Protein AF-A0A1A8LDG1-F1 (afdb_monomer_lite)

pLDDT: mean 88.37, std 11.38, range [67.19, 98.69]

Secondary structure (DSSP, 8-state):
-TTSHHHHHHHHHHHHHHHHHHHTSHHHHHH-HHHHHHHHTTHHHHHHHHHHHHHT--SSPPPHHHHHHS-HHHHHHTGGGTT-

Structure (mmCIF, N/CA/C/O backbone):
data_AF-A0A1A8LDG1-F1
#
_entry.id   AF-A0A1A8LDG1-F1
#
loop_
_atom_site.group_PDB
_atom_site.id
_atom_site.type_symbol
_atom_site.label_atom_id
_atom_site.label_alt_id
_atom_site.label_comp_id
_atom_site.label_asym_id
_atom_site.label_entity_id
_atom_site.label_seq_id
_atom_site.pdbx_PDB_ins_code
_atom_site.Cartn_x
_atom_site.Cartn_y
_atom_site.Cartn_z
_atom_site.occupancy
_atom_site.B_iso_or_equiv
_atom_site.auth_seq_id
_atom_site.auth_comp_id
_atom_site.auth_asym_id
_atom_site.auth_atom_id
_atom_site.pdbx_PDB_model_num
ATOM 1 N N . MET A 1 1 ? 5.778 9.781 -14.072 1.00 67.19 1 MET A N 1
ATOM 2 C CA . MET A 1 1 ? 5.643 8.933 -12.865 1.00 67.19 1 MET A CA 1
ATOM 3 C C . MET A 1 1 ? 4.304 8.203 -12.873 1.00 67.19 1 MET A C 1
ATOM 5 O O . MET A 1 1 ? 4.314 6.991 -12.957 1.00 67.19 1 MET A O 1
ATOM 9 N N . PHE A 1 2 ? 3.168 8.904 -12.916 1.00 84.62 2 PHE A N 1
ATOM 10 C CA . PHE A 1 2 ? 1.823 8.295 -12.950 1.00 84.62 2 PHE A CA 1
ATOM 11 C C . PHE A 1 2 ? 1.430 7.594 -14.262 1.00 84.62 2 PHE A C 1
ATOM 13 O O . PHE A 1 2 ? 0.315 7.115 -14.399 1.00 84.62 2 PHE A O 1
ATOM 20 N N . THR A 1 3 ? 2.324 7.547 -15.244 1.00 87.56 3 THR A N 1
ATOM 21 C CA . THR A 1 3 ? 2.103 6.882 -16.534 1.00 87.56 3 THR A CA 1
ATOM 22 C C . THR A 1 3 ? 2.767 5.510 -16.614 1.00 87.56 3 THR A C 1
ATOM 24 O O . THR A 1 3 ? 2.538 4.779 -17.571 1.00 87.56 3 THR A O 1
ATOM 27 N N . THR A 1 4 ? 3.608 5.146 -15.639 1.00 89.56 4 THR A N 1
ATOM 28 C CA . THR A 1 4 ? 4.279 3.841 -15.604 1.00 89.56 4 THR A CA 1
ATOM 29 C C . THR A 1 4 ? 3.572 2.908 -14.631 1.00 89.56 4 THR A C 1
ATOM 31 O O . THR A 1 4 ? 3.074 3.348 -13.594 1.00 89.56 4 THR A O 1
ATOM 34 N N . ILE A 1 5 ? 3.583 1.604 -14.928 1.00 91.00 5 ILE A N 1
ATOM 35 C CA . ILE A 1 5 ? 3.012 0.573 -14.045 1.00 91.00 5 ILE A CA 1
ATOM 36 C C . ILE A 1 5 ? 3.628 0.681 -12.648 1.00 91.00 5 ILE A C 1
ATOM 38 O O . ILE A 1 5 ? 2.895 0.772 -11.666 1.00 91.00 5 ILE A O 1
ATOM 42 N N . ALA A 1 6 ? 4.960 0.767 -12.561 1.00 91.75 6 ALA A N 1
ATOM 43 C CA . ALA A 1 6 ? 5.673 0.922 -11.295 1.00 91.75 6 ALA A CA 1
ATOM 44 C C . ALA A 1 6 ? 5.276 2.207 -10.547 1.00 91.75 6 ALA A C 1
ATOM 46 O O . ALA A 1 6 ? 5.108 2.184 -9.332 1.00 91.75 6 ALA A O 1
ATOM 47 N N . GLY A 1 7 ? 5.080 3.327 -11.248 1.00 92.44 7 GLY A N 1
ATOM 48 C CA . GLY A 1 7 ? 4.699 4.584 -10.608 1.00 92.44 7 GLY A CA 1
ATOM 49 C C . GLY A 1 7 ? 3.275 4.573 -10.050 1.00 92.44 7 GLY A C 1
ATOM 50 O O . GLY A 1 7 ? 3.079 4.962 -8.903 1.00 92.44 7 GLY A O 1
ATOM 51 N N . VAL A 1 8 ? 2.294 4.088 -10.821 1.00 94.56 8 VAL A N 1
ATOM 52 C CA . VAL A 1 8 ? 0.892 4.001 -10.367 1.00 94.56 8 VAL A CA 1
ATOM 53 C C . VAL A 1 8 ? 0.754 3.005 -9.219 1.00 94.56 8 VAL A C 1
ATOM 55 O O . VAL A 1 8 ? 0.232 3.354 -8.162 1.00 94.56 8 VAL A O 1
ATOM 58 N N . THR A 1 9 ? 1.271 1.786 -9.396 1.00 95.69 9 THR A N 1
ATOM 59 C CA . THR A 1 9 ? 1.238 0.755 -8.345 1.00 95.69 9 THR A CA 1
ATOM 60 C C . THR A 1 9 ? 1.989 1.201 -7.096 1.00 95.69 9 THR A C 1
ATOM 62 O O . THR A 1 9 ? 1.494 0.964 -6.003 1.00 95.69 9 THR A O 1
ATOM 65 N N . GLY A 1 10 ? 3.109 1.919 -7.245 1.00 95.06 10 GLY A N 1
ATOM 66 C CA . GLY A 1 10 ? 3.883 2.485 -6.138 1.00 95.06 10 GLY A CA 1
ATOM 67 C C . GLY A 1 10 ? 3.054 3.418 -5.256 1.00 95.06 10 GLY A C 1
ATOM 68 O O . GLY A 1 10 ? 3.017 3.252 -4.042 1.00 95.06 10 GLY A O 1
ATOM 69 N N . VAL A 1 11 ? 2.316 4.351 -5.859 1.00 96.88 11 VAL A N 1
ATOM 70 C CA . VAL A 1 11 ? 1.440 5.267 -5.109 1.00 96.88 11 VAL A CA 1
ATOM 71 C C . VAL A 1 11 ? 0.327 4.503 -4.392 1.00 96.88 11 VAL A C 1
ATOM 73 O O . VAL A 1 11 ? 0.079 4.749 -3.213 1.00 96.88 11 VAL A O 1
ATOM 76 N N . VAL A 1 12 ? -0.303 3.537 -5.070 1.00 97.44 12 VAL A N 1
ATOM 77 C CA . VAL A 1 12 ? -1.371 2.712 -4.484 1.00 97.44 12 VAL A CA 1
ATOM 78 C C . VAL A 1 12 ? -0.865 1.915 -3.276 1.00 97.44 12 VAL A C 1
ATOM 80 O O . VAL A 1 12 ? -1.487 1.968 -2.215 1.00 97.44 12 VAL A O 1
ATOM 83 N N . ILE A 1 13 ? 0.273 1.219 -3.394 1.00 97.94 13 ILE A N 1
ATOM 84 C CA . ILE A 1 13 ? 0.814 0.416 -2.285 1.00 97.94 13 ILE A CA 1
ATOM 85 C C . ILE A 1 13 ? 1.338 1.284 -1.138 1.00 97.94 13 ILE A C 1
ATOM 87 O O . ILE A 1 13 ? 1.205 0.885 0.016 1.00 97.94 13 ILE A O 1
ATOM 91 N N . THR A 1 14 ? 1.883 2.476 -1.412 1.00 98.19 14 THR A N 1
ATOM 92 C CA . THR A 1 14 ? 2.307 3.407 -0.355 1.00 98.19 14 THR A CA 1
ATOM 93 C C . THR A 1 14 ? 1.112 3.926 0.437 1.00 98.19 14 THR A C 1
ATOM 95 O O . THR A 1 14 ? 1.159 3.929 1.665 1.00 98.19 14 THR A O 1
ATOM 98 N N . LEU A 1 15 ? 0.022 4.311 -0.235 1.00 98.31 15 LEU A N 1
ATOM 99 C CA . LEU A 1 15 ? -1.204 4.730 0.448 1.00 98.31 15 LEU A CA 1
ATOM 100 C C . LEU A 1 15 ? -1.803 3.586 1.277 1.00 98.31 15 LEU A C 1
ATOM 102 O O . LEU A 1 15 ? -2.152 3.798 2.437 1.00 98.31 15 LEU A O 1
ATOM 106 N N . ALA A 1 16 ? -1.853 2.368 0.726 1.00 98.50 16 ALA A N 1
ATOM 107 C CA . ALA A 1 16 ? -2.300 1.187 1.464 1.00 98.50 16 ALA A CA 1
ATOM 108 C C . ALA A 1 16 ? -1.436 0.932 2.711 1.00 98.50 16 ALA A C 1
ATOM 110 O O . A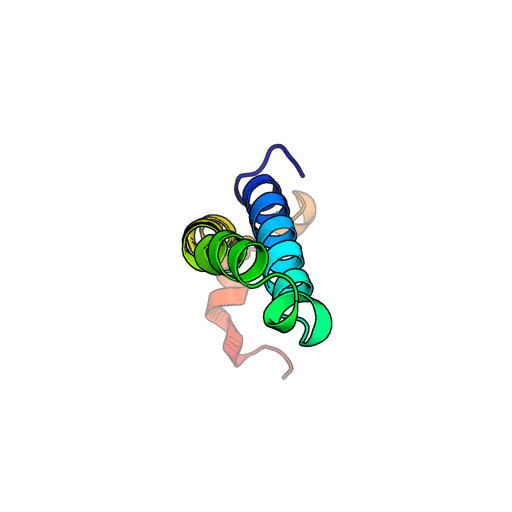LA A 1 16 ? -1.972 0.713 3.794 1.00 98.50 16 ALA A O 1
ATOM 111 N N . LEU A 1 17 ? -0.108 1.024 2.583 1.00 98.56 17 LEU A N 1
ATOM 112 C CA . LEU A 1 17 ? 0.821 0.829 3.695 1.00 98.56 17 LEU A CA 1
ATOM 113 C C . LEU A 1 17 ? 0.627 1.869 4.805 1.00 98.56 17 LEU A C 1
ATOM 115 O O . LEU A 1 17 ? 0.600 1.499 5.977 1.00 98.56 17 LEU A O 1
ATOM 119 N N . ILE A 1 18 ? 0.461 3.149 4.451 1.00 98.69 18 ILE A N 1
ATOM 120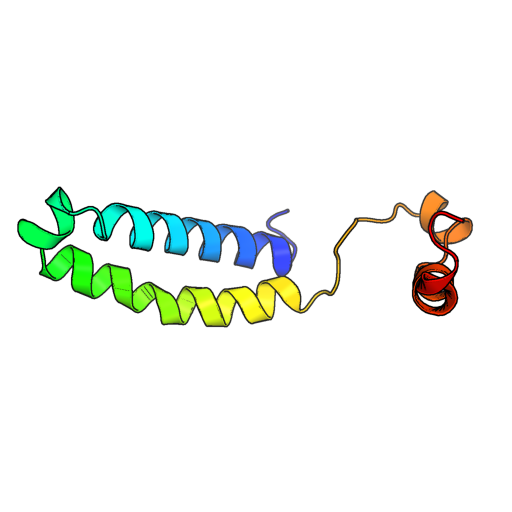 C CA . ILE A 1 18 ? 0.190 4.215 5.427 1.00 98.69 18 ILE A CA 1
ATOM 121 C C . ILE A 1 18 ? -1.091 3.896 6.202 1.00 98.69 18 ILE A C 1
ATOM 123 O O . ILE A 1 18 ? -1.073 3.911 7.430 1.00 98.69 18 ILE A O 1
ATOM 127 N N . LEU A 1 19 ? -2.177 3.543 5.507 1.00 98.31 19 LEU A N 1
ATOM 128 C CA . LEU A 1 19 ? -3.448 3.210 6.152 1.00 98.31 19 LEU A CA 1
ATOM 129 C C . LEU A 1 19 ? -3.326 2.001 7.086 1.00 98.31 19 LEU A C 1
ATOM 131 O O . LEU A 1 19 ? -3.805 2.077 8.216 1.00 98.31 19 LEU A O 1
ATOM 135 N N . ILE A 1 20 ? -2.646 0.931 6.654 1.00 98.69 20 ILE A N 1
ATOM 136 C CA . ILE A 1 20 ? -2.398 -0.265 7.475 1.00 98.69 20 ILE A CA 1
ATOM 137 C C . ILE A 1 20 ? -1.605 0.097 8.737 1.00 98.69 20 ILE A C 1
ATOM 139 O O . ILE A 1 20 ? -1.992 -0.302 9.836 1.00 98.69 20 ILE A O 1
ATOM 143 N N . ILE A 1 21 ? -0.498 0.837 8.607 1.00 98.56 21 ILE A N 1
ATOM 144 C CA . ILE A 1 21 ? 0.368 1.176 9.748 1.00 98.56 21 ILE A CA 1
ATOM 145 C C . ILE A 1 21 ? -0.364 2.106 10.716 1.00 98.56 21 ILE A C 1
ATOM 147 O O . ILE A 1 21 ? -0.385 1.838 11.918 1.00 98.56 21 ILE A O 1
ATOM 151 N N . THR A 1 22 ? -0.993 3.170 10.211 1.00 98.50 22 THR A N 1
ATOM 152 C CA . THR A 1 22 ? -1.698 4.144 11.050 1.00 98.50 22 THR A CA 1
ATOM 153 C C . THR A 1 22 ? -2.836 3.484 11.819 1.00 98.50 22 THR A C 1
ATOM 155 O O . THR A 1 22 ? -2.910 3.637 13.035 1.00 98.50 22 THR A O 1
ATOM 158 N N . SER A 1 23 ? -3.678 2.676 11.170 1.00 98.44 23 SER A N 1
ATOM 159 C CA . SER A 1 23 ? -4.768 1.986 11.870 1.00 98.44 23 SER A CA 1
ATOM 160 C C . SER A 1 23 ? -4.288 0.916 12.858 1.00 98.44 23 SER A C 1
ATOM 162 O O . SER A 1 23 ? -5.045 0.508 13.735 1.00 98.44 23 SER A O 1
ATOM 164 N N . SER A 1 24 ? -3.047 0.439 12.718 1.00 98.19 24 SER A N 1
ATOM 165 C CA . SER A 1 24 ? -2.451 -0.577 13.596 1.00 98.19 24 SER A CA 1
ATOM 166 C C . SER A 1 24 ? -1.809 0.004 14.859 1.00 98.19 24 SER A C 1
ATOM 168 O O . SER A 1 24 ? -1.382 -0.759 15.729 1.00 98.19 24 SER A O 1
ATOM 170 N N . MET A 1 25 ? -1.764 1.333 15.000 1.00 98.25 25 MET A N 1
ATOM 171 C CA . MET A 1 25 ? -1.341 1.987 16.240 1.00 98.25 25 MET A CA 1
ATOM 172 C C . MET A 1 25 ? -2.238 1.556 17.406 1.00 98.25 25 MET A C 1
ATOM 174 O O . MET A 1 25 ? -3.452 1.425 17.253 1.00 98.25 25 MET A O 1
ATOM 178 N N . GLU A 1 26 ? -1.651 1.356 18.591 1.00 97.62 26 GLU A N 1
ATOM 179 C CA . GLU A 1 26 ? -2.358 0.787 19.747 1.00 97.62 26 GLU A CA 1
ATOM 180 C C . GLU A 1 26 ? -3.637 1.553 20.111 1.00 97.62 26 GLU A C 1
ATOM 182 O O . GLU A 1 26 ? -4.666 0.929 20.367 1.00 97.62 26 GLU A O 1
ATOM 187 N N . VAL A 1 27 ? -3.587 2.887 20.063 1.00 97.62 27 VAL A N 1
ATOM 188 C CA . VAL A 1 27 ? -4.734 3.762 20.344 1.00 97.62 27 VAL A CA 1
ATOM 189 C C . VAL A 1 27 ? -5.894 3.474 19.387 1.00 97.62 27 VAL A C 1
ATOM 191 O O . VAL A 1 27 ? -7.024 3.275 19.825 1.00 97.62 27 VAL A O 1
ATOM 194 N N . ILE A 1 28 ? -5.623 3.385 18.081 1.00 97.19 28 ILE A N 1
ATOM 195 C CA . ILE A 1 28 ? -6.667 3.171 17.071 1.00 97.19 28 ILE A CA 1
ATOM 196 C C . ILE A 1 28 ? -7.171 1.729 17.123 1.00 97.19 28 ILE A C 1
ATOM 198 O O . ILE A 1 28 ? -8.376 1.506 17.155 1.00 97.19 28 ILE A O 1
ATOM 202 N N . ARG A 1 2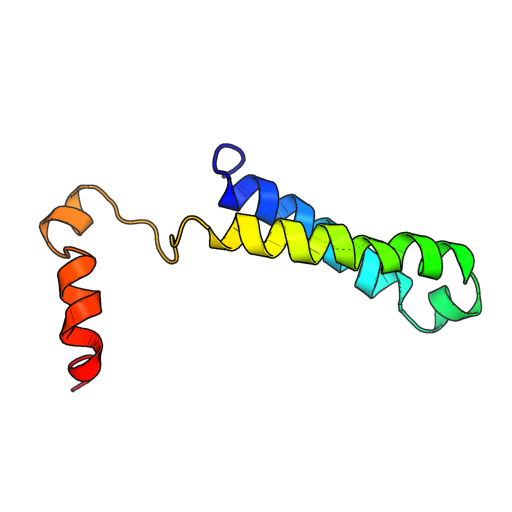9 ? -6.277 0.743 17.222 1.00 98.19 29 ARG A N 1
ATOM 203 C CA . ARG A 1 29 ? -6.651 -0.677 17.256 1.00 98.19 29 ARG A CA 1
ATOM 204 C C . ARG A 1 29 ? -7.512 -1.045 18.468 1.00 98.19 29 ARG A C 1
ATOM 206 O O . ARG A 1 29 ? -8.379 -1.907 18.346 1.00 98.19 29 ARG A O 1
ATOM 213 N N . ARG A 1 30 ? -7.270 -0.433 19.636 1.00 97.12 30 ARG A N 1
ATOM 214 C CA . ARG A 1 30 ? -8.053 -0.701 20.857 1.00 97.12 30 ARG A CA 1
ATOM 215 C C . ARG A 1 30 ? -9.394 0.030 20.878 1.00 97.12 30 ARG A C 1
ATOM 217 O O . ARG A 1 30 ? -10.358 -0.539 21.376 1.00 97.12 30 ARG A O 1
ATOM 224 N N . SER A 1 31 ? -9.458 1.256 20.358 1.00 97.69 31 SER A N 1
ATOM 225 C CA . SER A 1 31 ? -10.681 2.072 20.386 1.00 97.69 31 SER A CA 1
ATOM 226 C C . SER A 1 31 ? -11.580 1.886 19.159 1.00 97.69 31 SER A C 1
ATOM 228 O O . SER A 1 31 ? -12.786 2.078 19.260 1.00 97.69 31 SER A O 1
ATOM 230 N N . TYR A 1 32 ? -11.014 1.494 18.016 1.00 97.75 32 TYR A N 1
ATOM 231 C CA . TYR A 1 32 ? -11.691 1.400 16.719 1.00 97.75 32 TYR A CA 1
ATOM 232 C C . TYR A 1 32 ? -11.304 0.102 16.000 1.00 97.75 32 TYR A C 1
ATOM 234 O O . TYR A 1 32 ? -10.692 0.109 14.928 1.00 97.75 32 TYR A O 1
ATOM 242 N N . PHE A 1 33 ? -11.657 -1.034 16.607 1.00 97.56 33 PHE A N 1
ATOM 243 C CA . PHE A 1 33 ? -11.260 -2.349 16.101 1.00 97.56 33 PHE A CA 1
ATOM 244 C C . PHE A 1 33 ? -11.768 -2.630 14.680 1.00 97.56 33 PHE A C 1
ATOM 246 O O . PHE A 1 33 ? -11.033 -3.205 13.885 1.00 97.56 33 PHE A O 1
ATOM 253 N N . GLU A 1 34 ? -12.978 -2.187 14.324 1.00 97.94 34 GLU A N 1
ATOM 254 C CA . GLU A 1 34 ? -13.506 -2.360 12.963 1.00 97.94 34 GLU A CA 1
ATOM 255 C C . GLU A 1 34 ? -12.671 -1.611 11.922 1.00 97.94 34 GLU A C 1
ATOM 257 O O . GLU A 1 34 ? -12.324 -2.184 10.892 1.00 97.94 34 GLU A O 1
ATOM 262 N N . VAL A 1 35 ? -12.283 -0.360 12.211 1.00 98.06 35 VAL A N 1
ATOM 263 C CA . VAL A 1 35 ? -11.418 0.431 11.322 1.00 98.06 35 VAL A CA 1
ATOM 264 C C . VAL A 1 35 ? -10.105 -0.302 11.110 1.00 98.06 35 VAL A C 1
ATOM 266 O O . VAL A 1 35 ? -9.728 -0.524 9.965 1.00 98.06 35 VAL A O 1
ATOM 269 N N . PHE A 1 36 ? -9.461 -0.734 12.201 1.00 98.44 36 PHE A N 1
ATOM 270 C CA . PHE A 1 36 ? -8.269 -1.573 12.134 1.00 98.44 36 PHE A CA 1
ATOM 271 C C . PHE A 1 36 ? -8.502 -2.801 11.256 1.00 98.44 36 PHE A C 1
ATOM 273 O O . PHE A 1 36 ? -7.711 -3.054 10.357 1.00 98.44 36 PHE A O 1
ATOM 280 N N . TRP A 1 37 ? -9.576 -3.551 11.491 1.00 98.25 37 TRP A N 1
ATOM 281 C CA . TRP A 1 37 ? -9.824 -4.812 10.809 1.00 98.25 37 TRP A CA 1
ATOM 282 C C . TRP A 1 37 ? -9.987 -4.610 9.299 1.00 98.25 37 TRP A C 1
ATOM 284 O O . TRP A 1 37 ? -9.303 -5.276 8.522 1.00 98.25 37 TRP A O 1
ATOM 294 N N . TYR A 1 38 ? -10.810 -3.653 8.864 1.00 98.25 38 TYR A N 1
ATOM 295 C CA . TYR A 1 38 ? -11.024 -3.395 7.438 1.00 98.25 38 TYR A CA 1
ATOM 296 C C . TYR A 1 38 ? -9.766 -2.874 6.740 1.00 98.25 38 TYR A C 1
ATOM 298 O O . TYR A 1 38 ? -9.432 -3.340 5.649 1.00 98.25 38 TYR A O 1
ATOM 306 N N . THR A 1 39 ? -9.033 -1.944 7.358 1.00 98.38 39 THR A N 1
ATOM 307 C CA . THR A 1 39 ? -7.814 -1.400 6.747 1.00 98.38 39 THR A CA 1
ATOM 308 C C . THR A 1 39 ? -6.659 -2.395 6.779 1.00 98.38 39 THR A C 1
ATOM 310 O O . THR A 1 39 ? -5.840 -2.372 5.865 1.00 98.38 39 THR A O 1
ATOM 313 N N . HIS A 1 40 ? -6.582 -3.307 7.757 1.00 98.44 40 HIS A N 1
ATOM 314 C CA . HIS A 1 40 ? -5.513 -4.307 7.794 1.00 98.44 40 HIS A CA 1
ATOM 315 C C . HIS A 1 40 ? -5.576 -5.232 6.574 1.00 98.44 40 HIS A C 1
ATOM 317 O O . HIS A 1 40 ? -4.540 -5.512 5.977 1.00 98.44 40 HIS A O 1
ATOM 323 N N . HIS A 1 41 ? -6.778 -5.625 6.128 1.00 98.44 41 HIS A N 1
ATOM 324 C CA . HIS A 1 41 ? -6.981 -6.474 4.941 1.00 98.44 41 HIS A CA 1
ATOM 325 C C . HIS A 1 41 ? -6.487 -5.851 3.628 1.00 98.44 41 HIS A C 1
ATOM 327 O O . HIS A 1 41 ? -6.297 -6.568 2.641 1.00 98.44 41 HIS A O 1
ATOM 333 N N . LEU A 1 42 ? -6.167 -4.550 3.617 1.00 98.50 42 LEU A N 1
ATOM 334 C CA . LEU A 1 42 ? -5.432 -3.932 2.513 1.00 98.50 42 LEU A CA 1
ATOM 335 C C . LEU A 1 42 ? -4.067 -4.607 2.268 1.00 98.50 42 LEU A C 1
ATOM 337 O O . LEU A 1 42 ? -3.495 -4.386 1.203 1.00 98.50 42 LEU A O 1
ATOM 341 N N . PHE A 1 43 ? -3.570 -5.474 3.170 1.00 98.19 43 PHE A N 1
ATOM 342 C CA . PHE A 1 43 ? -2.400 -6.326 2.924 1.00 98.19 43 PHE A CA 1
ATOM 343 C C . PHE A 1 43 ? -2.516 -7.116 1.608 1.00 98.19 43 PHE A C 1
ATOM 345 O O . PHE A 1 43 ? -1.515 -7.301 0.920 1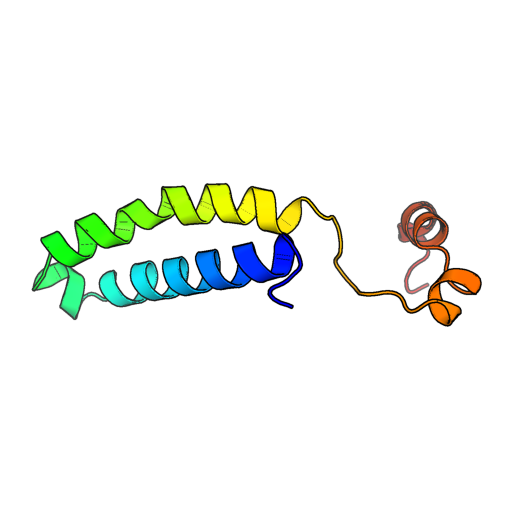.00 98.19 43 PHE A O 1
ATOM 352 N N . ILE A 1 44 ? -3.726 -7.535 1.212 1.00 98.44 44 ILE A N 1
ATOM 353 C CA . ILE A 1 44 ? -3.955 -8.255 -0.051 1.00 98.44 44 ILE A CA 1
ATOM 354 C C . ILE A 1 44 ? -3.615 -7.348 -1.239 1.00 98.44 44 ILE A C 1
ATOM 356 O O . ILE A 1 44 ? -2.841 -7.725 -2.119 1.00 98.44 44 ILE A O 1
ATOM 360 N N . ILE A 1 45 ? -4.147 -6.122 -1.232 1.00 97.75 45 ILE A N 1
ATOM 361 C CA . ILE A 1 45 ? -3.877 -5.112 -2.263 1.00 97.75 45 ILE A CA 1
ATOM 362 C C . ILE A 1 45 ? -2.394 -4.736 -2.255 1.00 97.75 45 ILE A C 1
ATOM 364 O O . ILE A 1 45 ? -1.786 -4.626 -3.318 1.00 97.75 45 ILE A O 1
ATOM 368 N N . PHE A 1 46 ? -1.800 -4.583 -1.070 1.00 98.38 46 PHE A N 1
ATOM 369 C CA . PHE A 1 46 ? -0.385 -4.273 -0.907 1.00 98.38 46 PHE A CA 1
ATOM 370 C C . PHE A 1 46 ? 0.504 -5.335 -1.560 1.00 98.38 46 PHE A C 1
ATOM 372 O O . PHE A 1 46 ? 1.330 -4.986 -2.399 1.00 98.38 46 PHE A O 1
ATOM 379 N N . PHE A 1 47 ? 0.320 -6.621 -1.245 1.00 98.12 47 PHE A N 1
ATOM 380 C CA . PHE A 1 47 ? 1.167 -7.683 -1.797 1.00 98.12 47 PHE A CA 1
ATOM 381 C C . PHE A 1 47 ? 0.955 -7.892 -3.300 1.00 98.12 47 PHE A C 1
ATOM 383 O O . PHE A 1 47 ? 1.935 -8.038 -4.029 1.00 98.12 47 PHE A O 1
ATOM 390 N N . ILE A 1 48 ? -0.289 -7.840 -3.790 1.00 97.88 48 ILE A N 1
ATOM 391 C CA . ILE A 1 48 ? -0.567 -7.905 -5.235 1.00 97.88 48 ILE A CA 1
ATOM 392 C C . ILE A 1 48 ? 0.083 -6.715 -5.952 1.00 97.88 48 ILE A C 1
ATOM 394 O O . ILE A 1 48 ? 0.787 -6.883 -6.949 1.00 97.88 48 ILE A O 1
ATOM 398 N N . GLY A 1 49 ? -0.108 -5.506 -5.423 1.00 96.94 49 GLY A N 1
ATOM 399 C CA . GLY A 1 49 ? 0.493 -4.294 -5.964 1.00 96.94 49 GLY A CA 1
ATOM 400 C C . GLY A 1 49 ? 2.021 -4.330 -5.927 1.00 96.94 49 GLY A C 1
ATOM 401 O O . GLY A 1 49 ? 2.649 -3.876 -6.878 1.00 96.94 49 GLY A O 1
ATOM 402 N N . LEU A 1 50 ? 2.623 -4.922 -4.891 1.00 96.62 50 LEU A N 1
ATOM 403 C CA . LEU A 1 50 ? 4.072 -5.061 -4.748 1.00 96.62 50 LEU A CA 1
ATOM 404 C C . LEU A 1 50 ? 4.672 -5.955 -5.844 1.00 96.62 50 LEU A C 1
ATOM 406 O O . LEU A 1 50 ? 5.720 -5.618 -6.400 1.00 96.62 50 LEU A O 1
ATOM 410 N N . VAL A 1 51 ? 3.985 -7.042 -6.216 1.00 95.94 51 VAL A N 1
ATOM 411 C CA . VAL A 1 51 ? 4.386 -7.898 -7.348 1.00 95.94 51 VAL A CA 1
ATOM 412 C C . VAL A 1 51 ? 4.396 -7.097 -8.653 1.00 95.94 51 VAL A C 1
ATOM 414 O O . VAL A 1 51 ? 5.390 -7.114 -9.383 1.00 95.94 51 VAL A O 1
ATOM 417 N N . PHE A 1 52 ? 3.330 -6.343 -8.938 1.00 94.88 52 PHE A N 1
ATOM 418 C CA . PHE A 1 52 ? 3.252 -5.531 -10.158 1.00 94.88 52 PHE A CA 1
ATOM 419 C C . PHE A 1 52 ? 4.211 -4.338 -10.157 1.00 94.88 52 PHE A C 1
ATOM 421 O O . PHE A 1 52 ? 4.758 -3.989 -11.204 1.00 94.88 52 PHE A O 1
ATOM 428 N N . HIS A 1 53 ? 4.457 -3.739 -8.995 1.00 94.12 53 HIS A N 1
ATOM 429 C CA . HIS A 1 53 ? 5.424 -2.662 -8.831 1.00 94.12 53 HIS A CA 1
ATOM 430 C C . HIS A 1 53 ? 6.837 -3.119 -9.221 1.00 94.12 53 HIS A C 1
ATOM 432 O O . HIS A 1 53 ? 7.523 -2.433 -9.981 1.00 94.12 53 HIS A O 1
ATOM 438 N N . GLY A 1 54 ? 7.237 -4.315 -8.773 1.00 90.25 54 GLY A N 1
ATOM 439 C CA . GLY A 1 54 ? 8.532 -4.922 -9.093 1.00 90.25 54 GLY A CA 1
ATOM 440 C C . GLY A 1 54 ? 8.634 -5.549 -10.491 1.00 90.25 54 GLY A C 1
ATOM 441 O O . GLY A 1 54 ? 9.745 -5.796 -10.965 1.00 90.25 54 GLY A O 1
ATOM 442 N N . TYR A 1 55 ? 7.511 -5.777 -11.183 1.00 88.56 55 TYR A N 1
ATOM 443 C CA . TYR A 1 55 ? 7.475 -6.493 -12.467 1.00 88.56 55 TYR A CA 1
ATOM 444 C C . TYR A 1 55 ? 8.361 -5.859 -13.549 1.00 88.56 55 TYR A C 1
ATOM 446 O O . TYR A 1 55 ? 8.997 -6.563 -14.330 1.00 88.56 55 TYR A O 1
ATOM 454 N N . GLY A 1 56 ? 8.453 -4.525 -13.574 1.00 79.50 56 GLY A N 1
ATOM 455 C CA . GLY A 1 56 ? 9.216 -3.802 -14.592 1.00 79.50 56 GLY A CA 1
ATOM 456 C C . GLY A 1 56 ? 10.733 -4.019 -14.538 1.00 79.50 56 GLY A C 1
ATOM 457 O O . GLY A 1 56 ? 11.408 -3.673 -15.502 1.00 79.50 56 GLY A O 1
ATOM 458 N N . ARG A 1 57 ? 11.290 -4.563 -13.441 1.00 76.62 57 ARG A N 1
ATOM 459 C CA . ARG A 1 57 ? 12.747 -4.712 -13.208 1.00 76.62 57 ARG A CA 1
ATOM 460 C C . ARG A 1 57 ? 13.557 -3.411 -13.376 1.00 76.62 57 ARG A C 1
ATOM 462 O O . ARG A 1 57 ? 14.774 -3.445 -13.546 1.00 76.62 57 ARG A O 1
ATOM 469 N N . ILE A 1 58 ? 12.900 -2.250 -13.321 1.00 70.69 58 ILE A N 1
ATOM 470 C CA . ILE A 1 58 ? 13.541 -0.938 -13.442 1.00 70.69 58 ILE A CA 1
ATOM 471 C C . ILE A 1 58 ? 13.955 -0.485 -12.043 1.00 70.69 58 ILE A C 1
ATOM 473 O O . ILE A 1 58 ? 13.136 0.024 -11.286 1.00 70.69 58 ILE A O 1
ATOM 477 N N . VAL A 1 59 ? 15.233 -0.657 -11.710 1.00 70.38 59 VAL A N 1
ATOM 478 C CA . VAL A 1 59 ? 15.812 -0.155 -10.448 1.00 70.38 59 VAL A CA 1
ATOM 479 C C . VAL A 1 59 ? 16.356 1.267 -10.623 1.00 70.38 59 VAL A C 1
ATOM 481 O O . VAL A 1 59 ? 16.318 2.078 -9.701 1.00 70.38 59 VAL A O 1
ATOM 484 N N . ARG A 1 60 ? 16.836 1.602 -11.830 1.00 71.44 60 ARG A N 1
ATOM 485 C CA . ARG A 1 60 ? 17.393 2.917 -12.162 1.00 71.44 60 ARG A CA 1
ATOM 486 C C . ARG A 1 60 ? 17.083 3.277 -13.613 1.00 71.44 60 ARG A C 1
ATOM 488 O O . ARG A 1 60 ? 17.300 2.469 -14.513 1.00 71.44 60 ARG A O 1
ATOM 495 N N . GLY A 1 61 ? 16.578 4.488 -13.838 1.00 67.25 61 GLY A N 1
ATOM 496 C CA . GLY A 1 61 ? 16.342 4.997 -15.187 1.00 67.25 61 GLY A CA 1
ATOM 497 C C . GLY A 1 61 ? 17.661 5.208 -15.931 1.00 67.25 61 GLY A C 1
ATOM 498 O O . GLY A 1 61 ? 18.584 5.814 -15.389 1.00 67.25 61 GLY A O 1
ATOM 499 N N . GLN A 1 62 ? 17.746 4.715 -17.165 1.00 72.75 62 GLN A N 1
ATOM 500 C CA . GLN A 1 62 ? 18.853 5.004 -18.076 1.00 72.75 62 GLN A CA 1
ATOM 501 C C . GLN A 1 62 ? 18.410 6.067 -19.085 1.00 72.75 62 GLN A C 1
ATOM 503 O O . GLN A 1 62 ? 17.320 5.982 -19.647 1.00 72.75 62 GLN A O 1
ATOM 508 N N . THR A 1 63 ? 19.255 7.066 -19.333 1.00 77.88 63 THR A N 1
ATOM 509 C CA . THR A 1 63 ? 19.094 7.988 -20.466 1.00 77.88 63 THR A CA 1
ATOM 510 C C . THR A 1 63 ? 19.671 7.366 -21.736 1.00 77.88 63 THR A C 1
ATOM 512 O O . THR A 1 63 ? 20.539 6.493 -21.654 1.00 77.88 63 THR A O 1
ATOM 515 N N . ALA A 1 64 ? 19.246 7.845 -22.910 1.00 77.19 64 ALA A N 1
ATOM 516 C CA . ALA A 1 64 ? 19.732 7.353 -24.205 1.00 77.19 64 ALA A CA 1
ATOM 517 C C . ALA A 1 64 ? 21.274 7.345 -24.300 1.00 77.19 64 ALA A C 1
ATOM 519 O O . ALA A 1 64 ? 21.864 6.337 -24.680 1.00 77.19 64 ALA A O 1
ATOM 520 N N . GLY A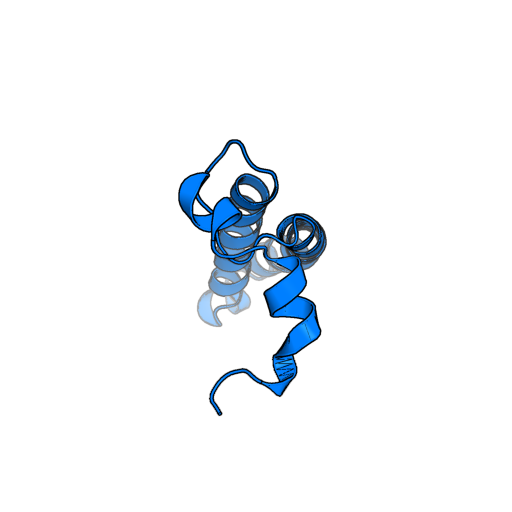 1 65 ? 21.934 8.418 -23.845 1.00 76.94 65 GLY A N 1
ATOM 521 C CA . GLY A 1 65 ? 23.400 8.496 -23.806 1.00 76.94 65 GLY A CA 1
ATOM 522 C C . GLY A 1 65 ? 24.052 7.516 -22.818 1.00 76.94 65 GLY A C 1
ATOM 523 O O . GLY A 1 65 ? 25.101 6.942 -23.108 1.00 76.94 65 GLY A O 1
ATOM 524 N N . SER A 1 66 ? 23.420 7.260 -21.665 1.00 73.00 66 SER A N 1
ATOM 525 C CA . SER A 1 66 ? 23.929 6.277 -20.694 1.00 73.00 66 SER A CA 1
ATOM 526 C C . SER A 1 66 ? 23.769 4.831 -21.169 1.00 73.00 66 SER A C 1
ATOM 528 O O . SER A 1 66 ? 24.611 4.000 -20.850 1.00 73.00 66 SER A O 1
ATOM 530 N N . GLN A 1 67 ? 22.738 4.527 -21.966 1.00 73.31 67 GLN A N 1
ATOM 531 C CA . GLN A 1 67 ? 22.526 3.180 -22.507 1.00 73.31 67 GLN A CA 1
ATOM 532 C C . GLN A 1 67 ? 23.592 2.795 -23.535 1.00 73.31 67 GLN A C 1
ATOM 534 O O . GLN A 1 67 ? 23.978 1.630 -23.626 1.00 73.31 67 GLN A O 1
ATOM 539 N N . GLN A 1 68 ? 24.088 3.778 -24.291 1.00 74.25 68 GLN A N 1
ATOM 540 C CA . GLN A 1 68 ? 25.150 3.572 -25.272 1.00 74.25 68 GLN A CA 1
ATOM 541 C C . GLN A 1 68 ? 26.488 3.220 -24.616 1.00 74.25 68 GLN A C 1
ATOM 543 O O . GLN A 1 68 ? 27.194 2.341 -25.107 1.00 74.25 68 GLN A O 1
ATOM 548 N N . THR A 1 69 ? 26.822 3.868 -23.497 1.00 73.19 69 THR A N 1
ATOM 549 C CA . THR A 1 69 ? 28.096 3.653 -22.791 1.00 73.19 69 THR A CA 1
ATOM 550 C C . THR A 1 69 ? 28.026 2.523 -21.763 1.00 73.19 69 THR A C 1
ATOM 552 O O . THR A 1 69 ? 28.990 1.780 -21.595 1.00 73.19 69 THR A O 1
ATOM 555 N N . ASN A 1 70 ? 26.877 2.347 -21.106 1.00 69.62 70 ASN A N 1
ATOM 556 C CA . ASN A 1 70 ? 26.663 1.391 -20.025 1.00 69.62 70 ASN A CA 1
ATOM 557 C C . ASN A 1 70 ? 25.466 0.490 -20.339 1.00 69.62 70 ASN A C 1
ATOM 559 O O . ASN A 1 70 ? 24.353 0.672 -19.835 1.00 69.62 70 ASN A O 1
ATOM 563 N N . LYS A 1 71 ? 25.717 -0.520 -21.182 1.00 75.00 71 LYS A N 1
ATOM 564 C CA . LYS A 1 71 ? 24.731 -1.561 -21.486 1.00 75.00 71 LYS A CA 1
ATOM 565 C C . LYS A 1 71 ? 24.382 -2.321 -20.196 1.00 75.00 71 LYS A C 1
ATOM 567 O O . LYS A 1 71 ? 25.279 -2.939 -19.619 1.00 75.00 71 LYS A O 1
ATOM 572 N N . PRO A 1 72 ? 23.110 -2.332 -19.760 1.00 71.12 72 PRO A N 1
ATOM 573 C CA . PRO A 1 72 ? 22.720 -2.902 -18.468 1.00 71.12 72 PRO A CA 1
ATOM 574 C C . PRO A 1 72 ? 23.052 -4.397 -18.346 1.00 71.12 72 PRO A C 1
ATOM 576 O O . PRO A 1 72 ? 23.482 -4.838 -17.285 1.00 71.12 72 PRO A O 1
ATOM 579 N N . HIS A 1 73 ? 22.959 -5.154 -19.445 1.00 72.12 73 HIS A N 1
ATOM 580 C CA . HIS A 1 73 ? 23.314 -6.578 -19.477 1.00 72.12 73 HIS A CA 1
ATOM 581 C C . HIS A 1 73 ? 24.777 -6.835 -19.083 1.00 72.12 73 HIS A C 1
ATOM 583 O O . HIS A 1 73 ? 25.049 -7.687 -18.250 1.00 72.12 73 HIS A O 1
ATOM 589 N N . ARG A 1 74 ? 25.716 -6.014 -19.574 1.00 70.50 74 ARG A N 1
ATOM 590 C CA . ARG A 1 74 ? 27.151 -6.177 -19.288 1.00 70.50 74 ARG A CA 1
ATOM 591 C C . ARG A 1 74 ? 27.484 -5.964 -17.809 1.00 70.50 74 ARG A C 1
ATOM 593 O O . ARG A 1 74 ? 28.429 -6.560 -17.303 1.00 70.50 74 ARG A O 1
ATOM 600 N N . GLY A 1 75 ? 26.745 -5.076 -17.142 1.00 68.69 75 GLY A N 1
ATOM 601 C CA . GLY A 1 75 ? 26.876 -4.850 -15.704 1.00 68.69 75 GLY A CA 1
ATOM 602 C C . GLY A 1 75 ? 26.303 -6.007 -14.890 1.00 68.69 75 GLY A C 1
ATOM 603 O O . GLY A 1 75 ? 26.912 -6.394 -13.899 1.00 68.69 75 GLY A O 1
ATOM 604 N N . ALA A 1 76 ? 25.181 -6.574 -15.343 1.00 74.69 76 ALA A N 1
ATOM 605 C CA . ALA A 1 76 ? 24.549 -7.727 -14.712 1.00 74.69 76 ALA A CA 1
ATOM 606 C C . ALA A 1 76 ? 25.398 -9.002 -14.825 1.00 74.69 76 ALA A C 1
ATOM 608 O O . ALA A 1 76 ? 25.455 -9.751 -13.862 1.00 74.69 76 ALA A O 1
ATOM 609 N N . ASP A 1 77 ? 26.096 -9.224 -15.942 1.00 80.31 77 ASP A N 1
ATOM 610 C CA . ASP A 1 77 ? 26.893 -10.447 -16.150 1.00 80.31 77 ASP A CA 1
ATOM 611 C C . ASP A 1 77 ? 28.257 -10.417 -15.437 1.00 80.31 77 ASP A C 1
ATOM 613 O O . ASP A 1 77 ? 28.870 -11.456 -15.216 1.00 80.31 77 ASP A O 1
ATOM 617 N N . ARG A 1 78 ? 28.752 -9.225 -15.075 1.00 77.88 78 ARG A N 1
ATOM 618 C CA . ARG A 1 78 ? 30.037 -9.012 -14.379 1.00 77.88 78 ARG A CA 1
ATOM 619 C C . ARG A 1 78 ? 29.856 -8.454 -12.967 1.00 77.88 78 ARG A C 1
ATOM 621 O O . ARG A 1 78 ? 30.664 -7.650 -12.501 1.00 77.88 78 ARG A O 1
ATOM 628 N N . PHE A 1 79 ? 28.789 -8.854 -12.282 1.00 77.69 79 PHE A N 1
ATOM 629 C CA . PHE A 1 79 ? 28.497 -8.377 -10.926 1.00 77.69 79 PHE A CA 1
ATOM 630 C C . PHE A 1 79 ? 29.616 -8.714 -9.919 1.00 77.69 79 PHE A C 1
ATOM 632 O O . PHE A 1 79 ? 29.841 -7.951 -8.987 1.00 77.69 79 PHE A O 1
ATOM 639 N N . GLU A 1 80 ? 30.373 -9.795 -10.139 1.00 82.06 80 GLU A N 1
ATOM 640 C CA . GLU A 1 80 ? 31.510 -10.203 -9.292 1.00 82.06 80 GLU A CA 1
ATOM 641 C C . GLU A 1 80 ? 32.738 -9.277 -9.378 1.00 82.06 80 GLU A C 1
ATOM 643 O O . GLU A 1 80 ? 33.644 -9.360 -8.546 1.00 82.06 80 GLU A O 1
ATOM 648 N N . ASP A 1 81 ? 32.792 -8.392 -10.376 1.00 81.31 81 ASP A N 1
ATOM 649 C CA . ASP A 1 81 ? 33.874 -7.417 -10.553 1.00 81.31 81 ASP A CA 1
ATOM 650 C C . ASP A 1 81 ? 33.541 -6.040 -9.960 1.00 81.31 81 ASP A C 1
ATOM 652 O O . ASP A 1 81 ? 34.341 -5.110 -10.062 1.00 81.31 81 ASP A O 1
ATOM 656 N N . TRP A 1 82 ? 32.353 -5.861 -9.377 1.00 74.12 82 TRP A N 1
ATOM 657 C CA . TRP A 1 82 ? 31.944 -4.567 -8.836 1.00 74.12 82 TRP A CA 1
ATOM 658 C C . TRP A 1 82 ? 32.704 -4.2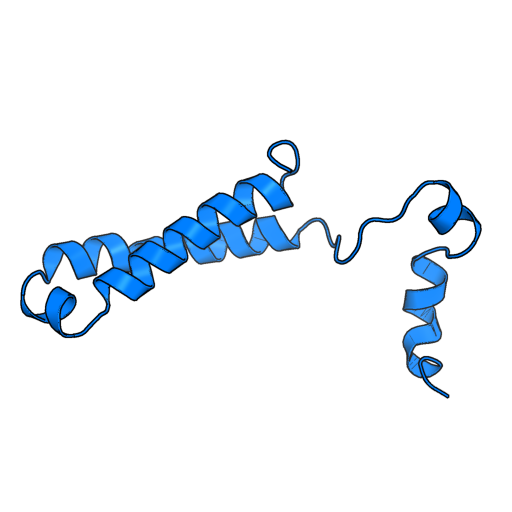52 -7.539 1.00 74.12 82 TRP A C 1
ATOM 660 O O . TRP A 1 82 ? 32.523 -4.926 -6.530 1.00 74.12 82 TRP A O 1
ATOM 670 N N . GLY A 1 83 ? 33.517 -3.189 -7.551 1.00 69.12 83 GLY A N 1
ATOM 671 C CA . GLY A 1 83 ? 34.205 -2.668 -6.360 1.00 69.12 83 GLY A CA 1
ATOM 672 C C . GLY A 1 83 ? 35.592 -3.256 -6.076 1.00 69.12 83 GLY A C 1
ATOM 673 O O . GLY A 1 83 ? 36.136 -2.977 -5.010 1.00 69.12 83 GLY A O 1
ATOM 674 N N . LYS A 1 84 ? 36.147 -4.045 -7.005 1.00 70.00 84 LYS A N 1
ATOM 675 C CA . LYS A 1 84 ? 37.579 -4.383 -7.032 1.00 70.00 84 LYS A CA 1
ATOM 676 C C . LYS A 1 84 ? 38.416 -3.214 -7.547 1.00 70.00 84 LYS A C 1
ATOM 678 O O . LYS A 1 84 ? 37.898 -2.457 -8.402 1.00 70.00 84 LYS A O 1
#

Sequence (84 aa):
MFTTIAGVTGVVITLALILIITSSMEVIRRSYFEVFWYTHHLFIIFFIGLVFHGYGRIVRGQTAGSQQTNKPHRGADRFEDWGK

Radius of gyration: 19.24 Å; chains: 1; bounding box: 51×19×46 Å

InterPro domains:
  IPR000778 Cytochrome b245, heavy chain [PR00466] (8-31)
  IPR000778 Cytochrome b245, heavy chain [PR00466] (33-53)
  IPR013130 Ferric reductase transmembrane component-like domain [PF01794] (7-50)
  IPR050369 Respiratory burst oxidase/Ferric reductase [PTHR11972] (2-57)

Organism: NCBI:txid704102

Foldseek 3Di:
DCVDQLVVLVVVLVVLVVQQVVCPPPVNCVPPVVSNVVSVVCVVSNVVSVCSNCVVVPPDDDDPVRCVVCVPVVCVVVVVPPPD